Protein AF-A0A1V5V382-F1 (afdb_monomer)

Structure (mmCIF, N/CA/C/O backbone):
data_AF-A0A1V5V382-F1
#
_entry.id   AF-A0A1V5V382-F1
#
loop_
_atom_site.group_PDB
_atom_site.id
_atom_site.type_symbol
_atom_site.label_atom_id
_atom_site.label_alt_id
_atom_site.label_comp_id
_atom_site.label_asym_id
_atom_site.label_entity_id
_atom_site.label_seq_id
_atom_site.pdbx_PDB_ins_code
_atom_site.Cartn_x
_atom_site.Cartn_y
_atom_site.Cartn_z
_atom_site.occupancy
_atom_site.B_iso_or_equiv
_atom_site.auth_seq_id
_atom_site.auth_comp_id
_atom_site.auth_asym_id
_atom_site.auth_atom_id
_atom_site.pdbx_PDB_model_num
ATOM 1 N N . MET A 1 1 ? 41.528 13.774 -6.477 1.00 45.81 1 MET A N 1
ATOM 2 C CA . MET A 1 1 ? 40.305 13.661 -7.308 1.00 45.81 1 MET A CA 1
ATOM 3 C C . MET A 1 1 ? 39.577 12.359 -6.983 1.00 45.81 1 MET A C 1
ATO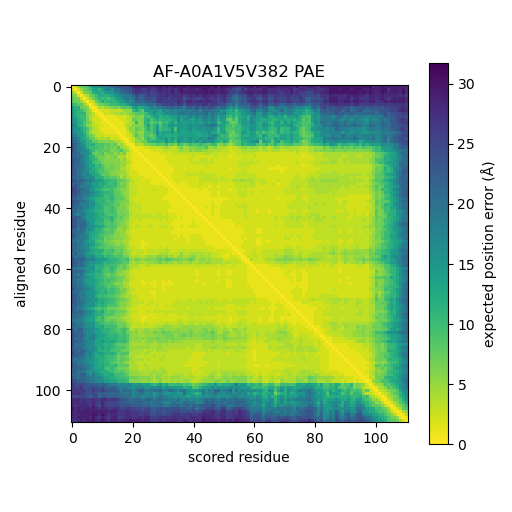M 5 O O . MET A 1 1 ? 39.881 11.331 -7.573 1.00 45.81 1 MET A O 1
ATOM 9 N N . LYS A 1 2 ? 38.675 12.353 -5.994 1.00 48.34 2 LYS A N 1
ATOM 10 C CA . LYS A 1 2 ? 37.999 11.123 -5.535 1.00 48.34 2 LYS A CA 1
ATOM 11 C C . LYS A 1 2 ? 36.555 11.397 -5.083 1.00 48.34 2 LYS A C 1
ATOM 13 O O . LYS A 1 2 ? 36.103 10.808 -4.122 1.00 48.34 2 LYS A O 1
ATOM 18 N N . GLU A 1 3 ? 35.841 12.296 -5.765 1.00 48.50 3 GLU A N 1
ATOM 19 C CA . GLU A 1 3 ? 34.476 12.702 -5.360 1.00 48.50 3 GLU A CA 1
ATOM 20 C C . GLU A 1 3 ? 33.394 12.507 -6.433 1.00 48.50 3 GLU A C 1
ATOM 22 O O . GLU A 1 3 ? 32.215 12.516 -6.106 1.00 48.50 3 GLU A O 1
ATOM 27 N N . ARG A 1 4 ? 33.735 12.248 -7.704 1.00 50.22 4 ARG A N 1
ATOM 28 C CA . ARG A 1 4 ? 32.707 12.200 -8.767 1.00 50.22 4 ARG A CA 1
ATOM 29 C C . ARG A 1 4 ? 31.877 10.911 -8.824 1.00 50.22 4 ARG A C 1
ATOM 31 O O . ARG A 1 4 ? 30.734 10.957 -9.246 1.00 50.22 4 ARG A O 1
ATOM 38 N N . ARG A 1 5 ? 32.403 9.768 -8.365 1.00 51.34 5 ARG A N 1
ATOM 39 C CA . ARG A 1 5 ? 31.704 8.468 -8.492 1.00 51.34 5 ARG A CA 1
ATOM 40 C C . ARG A 1 5 ? 30.535 8.275 -7.518 1.00 51.34 5 ARG A C 1
ATOM 42 O O . ARG A 1 5 ? 29.661 7.464 -7.795 1.00 51.34 5 ARG A O 1
ATOM 49 N N . ASN A 1 6 ? 30.509 9.003 -6.399 1.00 51.84 6 ASN A N 1
ATOM 50 C CA . ASN A 1 6 ? 29.441 8.865 -5.401 1.00 51.84 6 ASN A CA 1
ATOM 51 C C . ASN A 1 6 ? 28.155 9.594 -5.833 1.00 51.84 6 ASN A C 1
ATOM 53 O O . ASN A 1 6 ? 27.053 9.166 -5.499 1.00 51.84 6 ASN A O 1
ATOM 57 N N . SER A 1 7 ? 28.300 10.669 -6.613 1.00 60.41 7 SER A N 1
ATOM 58 C CA . SER A 1 7 ? 27.184 11.474 -7.109 1.00 60.41 7 SER A CA 1
ATOM 59 C C . SER A 1 7 ? 26.392 10.747 -8.194 1.00 60.41 7 SER A C 1
ATOM 61 O O . SER A 1 7 ? 25.172 10.719 -8.112 1.00 60.41 7 SER A O 1
ATOM 63 N N . ASP A 1 8 ? 27.058 10.086 -9.147 1.00 61.03 8 ASP A N 1
ATOM 64 C CA . ASP A 1 8 ? 26.385 9.327 -10.213 1.00 61.03 8 ASP A CA 1
ATOM 65 C C . ASP A 1 8 ? 25.566 8.148 -9.674 1.00 61.03 8 ASP A C 1
ATOM 67 O O . ASP A 1 8 ? 24.408 7.982 -10.044 1.00 61.03 8 ASP A O 1
ATOM 71 N N . ALA A 1 9 ? 26.112 7.362 -8.739 1.00 63.88 9 ALA A N 1
ATOM 72 C CA . ALA A 1 9 ? 25.377 6.253 -8.128 1.00 63.88 9 ALA A CA 1
ATOM 73 C C . ALA A 1 9 ? 24.162 6.737 -7.316 1.00 63.88 9 ALA A C 1
ATOM 75 O O . ALA A 1 9 ? 23.097 6.126 -7.374 1.00 63.88 9 ALA A O 1
ATOM 76 N N . SER A 1 10 ? 24.303 7.856 -6.595 1.00 63.75 10 SER A N 1
ATOM 77 C CA . SER A 1 10 ? 23.205 8.475 -5.842 1.00 63.75 10 SER A CA 1
ATOM 78 C C . SER A 1 10 ? 22.120 9.035 -6.768 1.00 63.75 10 SER A C 1
ATOM 80 O O . SER A 1 10 ? 20.931 8.832 -6.529 1.00 63.75 10 SER A O 1
ATOM 82 N N . VAL A 1 11 ? 22.515 9.672 -7.875 1.00 70.25 11 VAL A N 1
ATOM 83 C CA . VAL A 1 11 ? 21.597 10.195 -8.896 1.00 70.25 11 VAL A CA 1
ATOM 84 C C . VAL A 1 11 ? 20.867 9.058 -9.608 1.00 70.25 11 VAL A C 1
ATOM 86 O O . VAL A 1 11 ? 19.649 9.117 -9.739 1.00 70.25 11 VAL A O 1
ATOM 89 N N . ILE A 1 12 ? 21.565 7.989 -10.000 1.00 67.81 12 ILE A N 1
ATOM 90 C CA . ILE A 1 12 ? 20.949 6.799 -10.604 1.00 67.81 12 ILE A CA 1
ATOM 91 C C . ILE A 1 12 ? 19.985 6.134 -9.614 1.00 67.81 12 ILE A C 1
ATOM 93 O O . ILE A 1 12 ? 18.854 5.828 -9.983 1.00 67.81 12 ILE A O 1
ATOM 97 N N . ALA A 1 13 ? 20.376 5.969 -8.347 1.00 62.59 13 ALA A N 1
ATOM 98 C CA . ALA A 1 13 ? 19.501 5.423 -7.310 1.00 62.59 13 ALA A CA 1
ATOM 99 C C . ALA A 1 13 ? 18.264 6.303 -7.074 1.00 62.59 13 ALA A C 1
ATOM 101 O O . ALA A 1 13 ? 17.167 5.782 -6.875 1.00 62.59 13 ALA A O 1
ATOM 102 N N . GLU A 1 14 ? 18.406 7.627 -7.133 1.00 60.78 14 GLU A N 1
ATOM 103 C CA . GLU A 1 14 ? 17.285 8.551 -7.001 1.00 60.78 14 GLU A CA 1
ATOM 104 C C . GLU A 1 14 ? 16.366 8.531 -8.230 1.00 60.78 14 GLU A C 1
ATOM 106 O O . GLU A 1 14 ? 15.148 8.515 -8.067 1.00 60.78 14 GLU A O 1
ATOM 111 N N . ILE A 1 15 ? 16.913 8.466 -9.446 1.00 61.31 15 ILE A N 1
ATOM 112 C CA . ILE A 1 15 ? 16.141 8.323 -10.690 1.00 61.31 15 ILE A CA 1
ATOM 113 C C . ILE A 1 15 ? 15.366 7.002 -10.683 1.00 61.31 15 ILE A C 1
ATOM 115 O O . ILE A 1 15 ? 14.164 6.996 -10.943 1.00 61.31 15 ILE A O 1
ATOM 119 N N . LEU A 1 16 ? 16.016 5.893 -10.318 1.00 64.56 16 LEU A N 1
ATOM 120 C CA . LEU A 1 16 ? 15.366 4.589 -10.174 1.00 64.56 16 LEU A CA 1
ATOM 121 C C . LEU A 1 16 ? 14.297 4.618 -9.072 1.00 64.56 16 LEU A C 1
ATOM 123 O O . LEU A 1 16 ? 13.188 4.136 -9.280 1.00 64.56 16 LEU A O 1
ATOM 127 N N . ALA A 1 17 ? 14.571 5.250 -7.926 1.00 60.19 17 ALA A N 1
ATOM 128 C CA . ALA A 1 17 ? 13.591 5.395 -6.851 1.00 60.19 17 ALA A CA 1
ATOM 129 C C . ALA A 1 17 ? 12.376 6.244 -7.265 1.00 60.19 17 ALA A C 1
ATOM 131 O O . ALA A 1 17 ? 11.251 5.884 -6.906 1.00 60.19 17 ALA A O 1
ATOM 132 N N . ARG A 1 18 ? 12.588 7.327 -8.032 1.00 57.78 18 ARG A N 1
ATOM 133 C CA . ARG A 1 18 ? 11.533 8.189 -8.593 1.00 57.78 18 ARG A CA 1
ATOM 134 C C . ARG A 1 18 ? 10.694 7.450 -9.638 1.00 57.78 18 ARG A C 1
ATOM 136 O O . ARG A 1 18 ? 9.467 7.503 -9.570 1.00 57.78 18 ARG A O 1
ATOM 143 N N . ASN A 1 19 ? 11.331 6.710 -10.546 1.00 61.69 19 ASN A N 1
ATOM 144 C CA . ASN A 1 19 ? 10.634 5.871 -11.526 1.00 61.69 19 ASN A CA 1
ATOM 145 C C . ASN A 1 19 ? 9.781 4.808 -10.826 1.00 61.69 19 ASN A C 1
ATOM 147 O O . ASN A 1 19 ? 8.589 4.676 -11.109 1.00 61.69 19 ASN A O 1
ATOM 151 N N . ASN A 1 20 ? 10.341 4.158 -9.806 1.00 78.06 20 ASN A N 1
ATOM 152 C CA . ASN A 1 20 ? 9.614 3.168 -9.026 1.00 78.06 20 ASN A CA 1
ATOM 153 C C . ASN A 1 20 ? 8.479 3.805 -8.211 1.00 78.06 20 ASN A C 1
ATOM 155 O O . ASN A 1 20 ? 7.445 3.175 -8.013 1.00 78.06 20 ASN A O 1
ATOM 159 N N . SER A 1 21 ? 8.626 5.031 -7.683 1.00 83.38 21 SER A N 1
ATOM 160 C CA . SER A 1 21 ? 7.552 5.678 -6.904 1.00 83.38 21 SER A CA 1
ATOM 161 C C . SER A 1 21 ? 6.369 6.086 -7.771 1.00 83.38 21 SER A C 1
ATOM 163 O O . SER A 1 21 ? 5.229 5.901 -7.351 1.00 83.38 21 SER A O 1
ATOM 165 N N . SER A 1 22 ? 6.629 6.581 -8.984 1.00 86.44 22 SER A N 1
ATOM 166 C CA . SER A 1 22 ? 5.574 6.883 -9.952 1.00 86.44 22 SER A CA 1
ATOM 167 C C . SER A 1 22 ? 4.825 5.616 -10.355 1.00 86.44 22 SER A C 1
ATOM 169 O O . SER A 1 22 ? 3.601 5.599 -10.278 1.00 86.44 22 SER A O 1
ATOM 171 N N . GLN A 1 23 ? 5.543 4.529 -10.665 1.00 89.44 23 GLN A N 1
ATOM 172 C CA . GLN A 1 23 ? 4.936 3.229 -10.961 1.00 89.44 23 GLN A CA 1
ATOM 173 C C . GLN A 1 23 ? 4.039 2.732 -9.816 1.00 89.44 23 GLN A C 1
ATOM 175 O O . GLN A 1 23 ? 2.875 2.412 -10.048 1.00 89.44 23 GLN A O 1
ATOM 180 N N . ARG A 1 24 ? 4.539 2.724 -8.574 1.00 91.38 24 ARG A N 1
ATOM 181 C CA . ARG A 1 24 ? 3.771 2.297 -7.388 1.00 91.38 24 ARG A CA 1
ATOM 182 C C . ARG A 1 24 ? 2.523 3.148 -7.170 1.00 91.38 24 ARG A C 1
ATOM 184 O O . ARG A 1 24 ? 1.454 2.627 -6.860 1.00 91.38 24 ARG A O 1
ATOM 191 N N . ASN A 1 25 ? 2.643 4.463 -7.346 1.00 90.94 25 ASN A N 1
ATOM 192 C CA . ASN A 1 25 ? 1.510 5.374 -7.221 1.00 90.94 25 ASN A CA 1
ATOM 193 C C . ASN A 1 25 ? 0.472 5.136 -8.332 1.00 90.94 25 ASN A C 1
ATOM 195 O O . ASN A 1 25 ? -0.723 5.160 -8.051 1.00 90.94 25 ASN A O 1
ATOM 199 N N . SER A 1 26 ? 0.909 4.850 -9.562 1.00 90.25 26 SER A N 1
ATOM 200 C CA . SER A 1 26 ? 0.025 4.467 -10.669 1.00 90.25 26 SER A CA 1
ATOM 201 C C . SER A 1 26 ? -0.681 3.134 -10.415 1.00 90.25 26 SER A C 1
ATOM 203 O O . SER A 1 26 ? -1.885 3.058 -10.624 1.00 90.25 26 SER A O 1
ATOM 205 N N . GLN A 1 27 ? 0.017 2.112 -9.911 1.00 91.38 27 GLN A N 1
ATOM 206 C CA . GLN A 1 27 ? -0.589 0.821 -9.552 1.00 91.38 27 GLN A CA 1
ATOM 207 C C . GLN A 1 27 ? -1.683 0.986 -8.483 1.00 91.38 27 GLN A C 1
ATOM 209 O O . GLN A 1 27 ? -2.792 0.485 -8.649 1.00 91.38 27 GLN A O 1
ATOM 214 N N . LEU A 1 28 ? -1.416 1.764 -7.429 1.00 93.56 28 LEU A N 1
ATOM 215 C CA . LEU A 1 28 ? -2.414 2.082 -6.399 1.00 93.56 28 LEU A CA 1
ATOM 216 C C . LEU A 1 28 ? -3.601 2.869 -6.967 1.00 93.56 28 LEU A C 1
ATOM 218 O O . LEU A 1 28 ? -4.751 2.583 -6.637 1.00 93.56 28 LEU A O 1
ATOM 222 N N . TYR A 1 29 ? -3.336 3.841 -7.842 1.00 92.38 29 TYR A N 1
ATOM 223 C CA . TYR A 1 29 ? -4.385 4.627 -8.482 1.00 92.38 29 TYR A CA 1
ATOM 224 C C . TYR A 1 29 ? -5.291 3.763 -9.370 1.00 92.38 29 TYR A C 1
ATOM 226 O O . TYR A 1 29 ? -6.511 3.884 -9.281 1.00 92.38 29 TYR A O 1
ATOM 234 N N . LEU A 1 30 ? -4.714 2.852 -10.162 1.00 91.62 30 LEU A N 1
ATOM 235 C CA . LEU A 1 30 ? -5.454 1.890 -10.988 1.00 91.62 30 LEU A CA 1
ATOM 236 C C . LEU A 1 30 ? -6.286 0.918 -10.140 1.00 91.62 30 LEU A C 1
ATOM 238 O O . LEU A 1 30 ? -7.394 0.566 -10.531 1.00 91.62 30 LEU A O 1
ATOM 242 N N . ALA A 1 31 ? -5.807 0.562 -8.947 1.00 90.88 31 ALA A N 1
ATOM 243 C CA . ALA A 1 31 ? -6.570 -0.198 -7.957 1.00 90.88 31 ALA A CA 1
ATOM 244 C C . ALA A 1 31 ? -7.638 0.642 -7.213 1.00 90.88 31 ALA A C 1
ATOM 246 O O 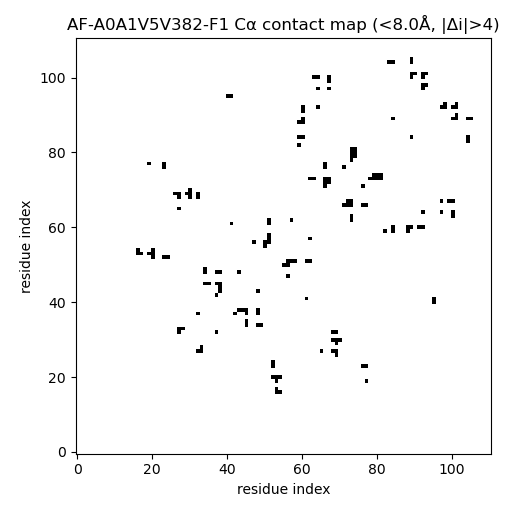. ALA A 1 31 ? -8.297 0.160 -6.293 1.00 90.88 31 ALA A O 1
ATOM 247 N N . GLY A 1 32 ? -7.830 1.914 -7.584 1.00 92.56 32 GLY A N 1
ATOM 248 C CA . GLY A 1 32 ? -8.845 2.792 -6.999 1.00 92.56 32 GLY A CA 1
ATOM 249 C C . GLY A 1 32 ? -8.460 3.382 -5.639 1.00 92.56 32 GLY A C 1
ATOM 250 O O . GLY A 1 32 ? -9.343 3.744 -4.845 1.00 92.56 32 GLY A O 1
ATOM 251 N N . PHE A 1 33 ? -7.160 3.485 -5.351 1.00 93.31 33 PHE A N 1
ATOM 252 C CA . PHE A 1 33 ? -6.617 4.057 -4.121 1.00 93.31 33 PHE A CA 1
ATOM 253 C C . PHE A 1 33 ? -5.867 5.367 -4.380 1.00 93.31 33 PHE A C 1
ATOM 255 O O . PHE A 1 33 ? -4.750 5.394 -4.892 1.00 93.31 33 PHE A O 1
ATOM 262 N N . SER A 1 34 ? -6.466 6.479 -3.949 1.00 94.25 34 SER A N 1
ATOM 263 C CA . SER A 1 34 ? -5.755 7.751 -3.789 1.00 94.25 34 SER A CA 1
ATOM 264 C C . SER A 1 34 ? -4.981 7.776 -2.468 1.00 94.25 34 SER A C 1
ATOM 266 O O . SER A 1 34 ? -5.315 7.050 -1.530 1.00 94.25 34 SER A O 1
ATOM 268 N N . GLN A 1 35 ? -3.993 8.665 -2.335 1.00 93.12 35 GLN A N 1
ATOM 269 C CA . GLN A 1 35 ? -3.246 8.803 -1.074 1.00 93.12 35 GLN A CA 1
ATOM 270 C C . GLN A 1 35 ? -4.140 9.208 0.112 1.00 93.12 35 GLN A C 1
ATOM 272 O O . GLN A 1 35 ? -3.907 8.742 1.222 1.00 93.12 35 GLN A O 1
ATOM 277 N N . ASN A 1 36 ? -5.205 9.985 -0.124 1.00 95.06 36 ASN A N 1
ATOM 278 C CA . ASN A 1 36 ? -6.213 10.309 0.897 1.00 95.06 36 ASN A CA 1
ATOM 279 C C . ASN A 1 36 ? -7.027 9.078 1.322 1.00 95.06 36 ASN A C 1
ATOM 281 O O . ASN A 1 36 ? -7.309 8.876 2.500 1.00 95.06 36 ASN A O 1
ATOM 285 N N . LYS A 1 37 ? -7.394 8.218 0.368 1.00 94.62 37 LYS A N 1
ATOM 286 C CA . LYS A 1 37 ? -8.108 6.977 0.684 1.00 94.62 37 LYS A CA 1
ATOM 287 C C . LYS A 1 37 ? -7.206 6.014 1.457 1.00 94.62 37 LYS A C 1
ATOM 289 O O . LYS A 1 37 ? -7.645 5.409 2.429 1.00 94.62 37 LYS A O 1
ATOM 294 N N . LEU A 1 38 ? -5.929 5.927 1.080 1.00 94.44 38 LEU A N 1
ATOM 295 C CA . LEU A 1 38 ? -4.920 5.147 1.800 1.00 94.44 38 LEU A CA 1
ATOM 296 C C . LEU A 1 38 ? -4.680 5.680 3.212 1.00 94.44 38 LEU A C 1
ATOM 298 O O . LEU A 1 38 ? -4.571 4.887 4.140 1.00 94.44 38 LEU A O 1
ATOM 302 N N . SER A 1 39 ? -4.626 7.000 3.397 1.00 95.00 39 SER A N 1
ATOM 303 C CA . SER A 1 39 ? -4.423 7.601 4.717 1.00 95.00 39 SER A CA 1
ATOM 304 C C . SER A 1 39 ? -5.565 7.239 5.670 1.00 95.00 39 SER A C 1
ATOM 306 O O . SER A 1 39 ? -5.315 6.844 6.806 1.00 95.00 39 SER A O 1
ATOM 308 N N . GLN A 1 40 ? -6.810 7.289 5.185 1.00 94.38 40 GLN A N 1
ATOM 309 C CA . GLN A 1 40 ? -7.995 6.877 5.944 1.00 94.38 40 GLN A CA 1
ATOM 310 C C . GLN A 1 40 ? -7.993 5.371 6.229 1.00 94.38 40 GLN A C 1
ATOM 312 O O . GLN A 1 40 ? -8.144 4.963 7.376 1.00 94.38 40 GLN A O 1
ATOM 317 N N . TYR A 1 41 ? -7.763 4.544 5.206 1.00 92.75 41 TYR A N 1
ATOM 318 C CA . TYR A 1 41 ? -7.808 3.085 5.330 1.00 92.75 41 TYR A CA 1
ATOM 319 C C . TYR A 1 41 ? -6.708 2.534 6.247 1.00 92.75 41 TYR A C 1
ATOM 321 O O . TYR A 1 41 ? -6.924 1.628 7.047 1.00 92.75 41 TYR A O 1
ATOM 329 N N . LEU A 1 42 ? -5.503 3.099 6.155 1.00 92.75 42 LEU A N 1
ATOM 330 C CA . LEU A 1 42 ? -4.362 2.680 6.961 1.00 92.75 42 LEU A CA 1
ATOM 331 C C . LEU A 1 42 ? -4.307 3.395 8.318 1.00 92.75 42 LEU A C 1
ATOM 333 O O . LEU A 1 42 ? -3.540 2.966 9.182 1.00 92.75 42 LEU A O 1
ATOM 337 N N . ASN A 1 43 ? -5.140 4.416 8.539 1.00 94.25 43 ASN A N 1
ATOM 338 C CA . ASN A 1 43 ? -5.115 5.295 9.708 1.00 94.25 43 ASN A CA 1
ATOM 339 C C . ASN A 1 43 ? -3.719 5.904 9.951 1.00 94.25 43 ASN A C 1
ATOM 341 O O . ASN A 1 43 ? -3.128 5.771 11.023 1.00 94.25 43 ASN A O 1
ATOM 345 N N . ILE A 1 44 ? -3.160 6.516 8.907 1.00 93.38 44 ILE A N 1
ATOM 346 C CA . ILE A 1 44 ? -1.871 7.224 8.923 1.00 93.38 44 ILE A CA 1
ATOM 347 C C . ILE A 1 44 ? -2.018 8.557 8.193 1.00 93.38 44 ILE A C 1
ATOM 349 O O . ILE A 1 44 ? -2.973 8.762 7.454 1.00 93.38 44 ILE A O 1
ATOM 353 N N . SER A 1 45 ? -1.067 9.473 8.356 1.00 96.06 45 SER A N 1
ATOM 354 C CA . SER A 1 45 ? -1.114 10.754 7.647 1.00 96.06 45 SER A CA 1
ATOM 355 C C . SER A 1 45 ? -0.801 10.598 6.150 1.00 96.06 45 SER A C 1
ATOM 357 O O . SER A 1 45 ? 0.002 9.749 5.758 1.00 96.06 45 SER A O 1
ATOM 359 N N . VAL A 1 46 ? -1.386 11.453 5.303 1.00 93.94 46 VAL A N 1
ATOM 360 C CA . VAL A 1 46 ? -1.081 11.500 3.857 1.00 93.94 46 VAL A CA 1
ATOM 361 C C . VAL A 1 46 ? 0.427 11.653 3.588 1.00 93.94 46 VAL A C 1
ATOM 363 O O . VAL A 1 46 ? 0.948 10.877 2.789 1.00 93.94 46 VAL A O 1
ATOM 366 N N . PRO A 1 47 ? 1.180 12.529 4.293 1.00 95.25 47 PRO A N 1
ATOM 367 C CA . PRO A 1 47 ? 2.633 12.599 4.132 1.00 95.25 47 PRO A CA 1
ATOM 368 C C . PRO A 1 47 ? 3.347 11.275 4.422 1.00 95.25 47 PRO A C 1
ATOM 370 O O . PRO A 1 47 ? 4.314 10.943 3.741 1.00 95.25 47 PRO A O 1
ATOM 373 N N . MET A 1 48 ? 2.876 10.490 5.399 1.00 94.44 48 MET A N 1
ATOM 374 C CA . MET A 1 48 ? 3.443 9.166 5.668 1.00 94.44 48 MET A CA 1
ATOM 375 C C . MET A 1 48 ? 3.203 8.215 4.490 1.00 94.44 48 MET A C 1
ATOM 377 O O . MET A 1 48 ? 4.126 7.505 4.095 1.00 94.44 48 MET A O 1
ATOM 381 N N . VAL A 1 49 ? 2.007 8.236 3.886 1.00 93.50 49 VAL A N 1
ATOM 382 C CA . VAL A 1 49 ? 1.714 7.470 2.661 1.00 93.50 49 VAL A CA 1
ATOM 383 C C . VAL A 1 49 ? 2.698 7.853 1.555 1.00 93.50 49 VAL A C 1
ATOM 385 O O . VAL A 1 49 ? 3.352 6.973 0.994 1.00 93.50 49 VAL A O 1
ATOM 388 N N . SER A 1 50 ? 2.869 9.153 1.285 1.00 93.19 50 SER A N 1
ATOM 389 C CA . SER A 1 50 ? 3.802 9.637 0.262 1.00 93.19 50 SER A CA 1
ATOM 390 C C . SER A 1 50 ? 5.238 9.187 0.542 1.00 93.19 50 SER A C 1
ATOM 392 O O . SER A 1 50 ? 5.920 8.698 -0.354 1.00 93.19 50 SER A O 1
ATOM 394 N N . LEU A 1 51 ? 5.704 9.297 1.791 1.00 92.88 51 LEU A N 1
ATOM 395 C CA . LEU A 1 51 ? 7.057 8.886 2.172 1.00 92.88 51 LEU A CA 1
ATOM 396 C C . LEU A 1 51 ? 7.286 7.384 1.977 1.00 92.88 51 LEU A C 1
ATOM 398 O O . LEU A 1 51 ? 8.368 6.989 1.536 1.00 92.88 51 LEU A O 1
ATOM 402 N N . VAL A 1 52 ? 6.294 6.547 2.283 1.00 92.38 52 VAL A N 1
ATOM 403 C CA . VAL A 1 52 ? 6.401 5.096 2.085 1.00 92.38 52 VAL A CA 1
ATOM 404 C C . VAL A 1 52 ? 6.364 4.746 0.593 1.00 92.38 52 VAL A C 1
ATOM 406 O O . VAL A 1 52 ? 7.234 4.005 0.134 1.00 92.38 52 VAL A O 1
ATOM 409 N N . ILE A 1 53 ? 5.453 5.335 -0.195 1.00 91.62 53 ILE A N 1
ATOM 410 C CA . ILE A 1 53 ? 5.416 5.166 -1.663 1.00 91.62 53 ILE A CA 1
ATOM 411 C C . ILE A 1 53 ? 6.740 5.611 -2.292 1.00 91.62 53 ILE A C 1
ATOM 413 O O . ILE A 1 53 ? 7.261 4.933 -3.168 1.00 91.62 53 ILE A O 1
ATOM 417 N N . CYS A 1 54 ? 7.356 6.687 -1.807 1.00 89.25 54 CYS A N 1
ATOM 418 C CA . CYS A 1 54 ? 8.661 7.149 -2.283 1.00 89.25 54 CYS A CA 1
ATOM 419 C C . CYS A 1 54 ? 9.851 6.325 -1.756 1.00 89.25 54 CYS A C 1
ATOM 421 O O . CYS A 1 54 ? 10.997 6.653 -2.055 1.00 89.25 54 CYS A O 1
ATOM 423 N N . ASN A 1 55 ? 9.612 5.264 -0.974 1.00 86.75 55 ASN A N 1
ATOM 424 C CA . ASN A 1 55 ? 10.643 4.480 -0.278 1.00 86.75 55 ASN A CA 1
ATOM 425 C C . ASN A 1 55 ? 11.569 5.325 0.627 1.00 86.75 55 ASN A C 1
ATOM 427 O O . ASN A 1 55 ? 12.710 4.951 0.886 1.00 86.75 55 ASN A O 1
ATOM 431 N N . LYS A 1 56 ? 11.099 6.484 1.104 1.00 87.12 56 LYS A N 1
ATOM 432 C CA . LYS A 1 56 ? 11.830 7.369 2.029 1.00 87.12 56 LYS A CA 1
ATOM 433 C C . LYS A 1 56 ? 11.567 7.016 3.496 1.00 87.12 56 LYS A C 1
ATOM 435 O O . LYS A 1 56 ? 12.316 7.433 4.374 1.00 87.12 56 LYS A O 1
ATOM 440 N N . ARG A 1 57 ? 10.522 6.230 3.770 1.00 86.44 57 ARG A N 1
ATOM 441 C CA . ARG A 1 57 ? 10.235 5.643 5.084 1.00 86.44 57 ARG A CA 1
ATOM 442 C C . ARG A 1 57 ? 10.008 4.146 4.925 1.00 86.44 57 ARG A C 1
ATOM 444 O O . ARG A 1 57 ? 9.182 3.729 4.117 1.00 86.44 57 ARG A O 1
ATOM 451 N N . ASN A 1 58 ? 10.716 3.345 5.717 1.00 81.94 58 ASN A N 1
ATOM 452 C CA . ASN A 1 58 ? 10.555 1.897 5.703 1.00 81.94 58 ASN A CA 1
ATOM 453 C C . ASN A 1 58 ? 9.651 1.457 6.859 1.00 81.94 58 ASN A C 1
ATOM 455 O O . ASN A 1 58 ? 10.084 1.371 8.005 1.00 81.94 58 ASN A O 1
ATOM 459 N N . THR A 1 59 ? 8.379 1.207 6.564 1.00 87.81 59 THR A N 1
ATOM 460 C CA . THR A 1 59 ? 7.429 0.650 7.532 1.00 87.81 59 THR A CA 1
ATOM 461 C C . THR A 1 59 ? 6.846 -0.627 6.950 1.00 87.81 59 THR A C 1
ATOM 463 O O . THR A 1 59 ? 6.014 -0.565 6.048 1.00 87.81 59 THR A O 1
ATOM 466 N N . ARG A 1 60 ? 7.316 -1.778 7.446 1.00 88.81 60 ARG A N 1
ATOM 467 C CA . ARG A 1 60 ? 7.085 -3.102 6.841 1.00 88.81 60 ARG A CA 1
ATOM 468 C C . ARG A 1 60 ? 5.601 -3.388 6.610 1.00 88.81 60 ARG A C 1
ATOM 470 O O . ARG A 1 60 ? 5.211 -3.589 5.464 1.00 88.81 60 ARG A O 1
ATOM 477 N N . TRP A 1 61 ? 4.759 -3.275 7.640 1.00 90.56 61 TRP A N 1
ATOM 478 C CA . TRP A 1 61 ? 3.318 -3.520 7.488 1.00 90.56 61 TRP A CA 1
ATOM 479 C C . TRP A 1 61 ? 2.646 -2.592 6.461 1.00 90.56 61 TRP A C 1
ATOM 481 O O . TRP A 1 61 ? 1.802 -3.048 5.698 1.00 90.56 61 TRP A O 1
ATOM 491 N N . ILE A 1 62 ? 3.042 -1.313 6.375 1.00 93.19 62 ILE A N 1
ATOM 492 C CA . ILE A 1 62 ? 2.487 -0.373 5.381 1.00 93.19 62 ILE A CA 1
ATOM 493 C C . ILE A 1 62 ? 2.897 -0.809 3.977 1.00 93.19 62 ILE A C 1
ATOM 495 O O . ILE A 1 62 ? 2.081 -0.794 3.063 1.00 93.19 62 ILE A O 1
ATOM 499 N N . ARG A 1 63 ? 4.153 -1.225 3.790 1.00 92.38 63 ARG A N 1
ATOM 500 C CA . ARG A 1 63 ? 4.646 -1.662 2.479 1.00 92.38 63 ARG A CA 1
ATOM 501 C C . ARG A 1 63 ? 3.902 -2.895 1.973 1.00 92.38 63 ARG A C 1
ATOM 503 O O . ARG A 1 63 ? 3.529 -2.932 0.803 1.00 92.38 63 ARG A O 1
ATOM 510 N N . HIS A 1 64 ? 3.628 -3.849 2.860 1.00 91.12 64 HIS A N 1
ATOM 511 C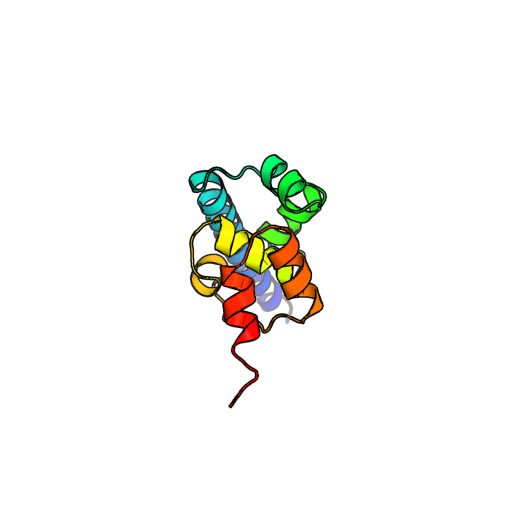 CA . HIS A 1 64 ? 2.778 -4.997 2.546 1.00 91.12 64 HIS A CA 1
ATOM 512 C C . HIS A 1 64 ? 1.342 -4.585 2.238 1.00 91.12 64 HIS A C 1
ATOM 514 O O . HIS A 1 64 ? 0.784 -5.028 1.239 1.00 91.12 64 HIS A O 1
ATOM 520 N N . ALA A 1 65 ? 0.770 -3.691 3.048 1.00 93.38 65 ALA A N 1
ATOM 521 C CA . ALA A 1 65 ? -0.574 -3.187 2.816 1.00 93.38 65 ALA A CA 1
ATOM 522 C C . ALA A 1 65 ? -0.711 -2.549 1.427 1.00 93.38 65 ALA A C 1
ATOM 524 O O . ALA A 1 65 ? -1.668 -2.835 0.721 1.00 93.38 65 ALA A O 1
ATOM 525 N N . LEU A 1 66 ? 0.258 -1.731 1.003 1.00 93.81 66 LEU A N 1
ATOM 526 C CA . LEU A 1 66 ? 0.227 -1.088 -0.313 1.00 93.81 66 LEU A CA 1
ATOM 527 C C . LEU A 1 66 ? 0.306 -2.094 -1.468 1.00 93.81 66 LEU A C 1
ATOM 529 O O . LEU A 1 66 ? -0.462 -1.960 -2.413 1.00 93.81 66 LEU A O 1
ATOM 533 N N . ALA A 1 67 ? 1.176 -3.105 -1.383 1.00 92.00 67 ALA A N 1
ATOM 534 C CA . ALA A 1 67 ? 1.267 -4.140 -2.416 1.00 92.00 67 ALA A CA 1
ATOM 535 C C . ALA A 1 67 ? -0.047 -4.933 -2.537 1.00 92.00 67 ALA A C 1
ATOM 537 O O . ALA A 1 67 ? -0.580 -5.095 -3.633 1.00 92.00 67 ALA A O 1
ATOM 538 N N . GLN A 1 68 ? -0.632 -5.327 -1.399 1.00 91.25 68 GLN A N 1
ATOM 539 C CA . GLN A 1 68 ? -1.901 -6.054 -1.378 1.00 91.25 68 GLN A CA 1
ATOM 540 C C . GLN A 1 68 ? -3.070 -5.201 -1.893 1.00 91.25 68 GLN A C 1
ATOM 542 O O . GLN A 1 68 ? -3.895 -5.694 -2.656 1.00 91.25 68 GLN A O 1
ATOM 547 N N . LEU A 1 69 ? -3.138 -3.922 -1.512 1.00 92.56 69 LEU A N 1
ATOM 548 C CA . LEU A 1 69 ? -4.165 -2.995 -2.001 1.00 92.56 69 LEU A CA 1
ATOM 549 C C . LEU A 1 69 ? -4.024 -2.712 -3.501 1.00 92.56 69 LEU A C 1
ATOM 551 O O . LEU A 1 69 ? -5.027 -2.491 -4.169 1.00 92.56 69 LEU A O 1
ATOM 555 N N . ALA A 1 70 ? -2.800 -2.741 -4.029 1.00 91.38 70 ALA A N 1
ATOM 556 C CA . ALA A 1 70 ? -2.538 -2.662 -5.461 1.00 91.38 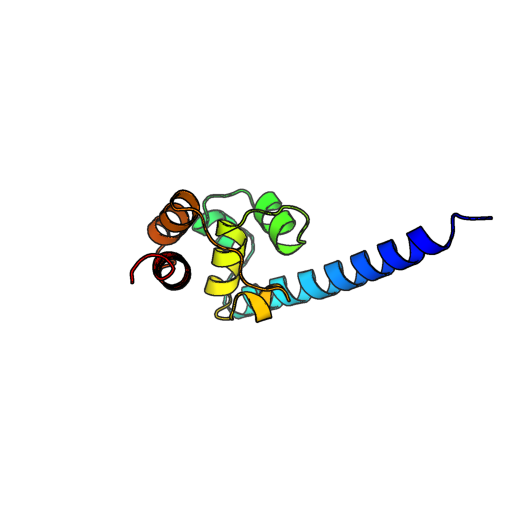70 ALA A CA 1
ATOM 557 C C . ALA A 1 70 ? -2.844 -3.975 -6.211 1.00 91.38 70 ALA A C 1
ATOM 559 O O . ALA A 1 70 ? -2.826 -3.978 -7.438 1.00 91.38 70 ALA A O 1
ATOM 560 N N . GLY A 1 71 ? -3.133 -5.072 -5.500 1.00 89.75 71 GLY A N 1
ATOM 561 C CA . GLY A 1 71 ? -3.468 -6.368 -6.095 1.00 89.75 71 GLY A CA 1
ATOM 562 C C . GLY A 1 71 ? -2.283 -7.089 -6.742 1.00 89.75 71 GLY A C 1
ATOM 563 O O . GLY A 1 71 ? -2.495 -7.941 -7.599 1.00 89.75 71 GLY A O 1
ATOM 564 N N . VAL A 1 72 ? -1.051 -6.752 -6.354 1.00 88.31 72 VAL A N 1
ATOM 565 C CA . VAL A 1 72 ? 0.181 -7.319 -6.923 1.00 88.31 72 VAL A CA 1
ATOM 566 C C . VAL A 1 72 ? 1.057 -7.940 -5.834 1.00 88.31 72 VAL A C 1
ATOM 568 O O . VAL A 1 72 ? 0.904 -7.648 -4.645 1.00 88.31 72 VAL A O 1
ATOM 571 N N . SER A 1 73 ? 1.999 -8.800 -6.229 1.00 87.50 73 SER A N 1
ATOM 572 C CA . SER A 1 73 ? 2.944 -9.396 -5.277 1.00 87.50 73 SER A CA 1
ATOM 573 C C . SER A 1 73 ? 3.859 -8.333 -4.653 1.00 87.50 73 SER A C 1
ATOM 575 O O . SER A 1 73 ? 4.150 -7.298 -5.262 1.00 87.50 73 SER A O 1
ATOM 577 N N . TYR A 1 74 ? 4.358 -8.585 -3.437 1.00 87.56 74 TYR A N 1
ATOM 578 C CA . TYR A 1 74 ? 5.273 -7.655 -2.766 1.00 87.56 74 TYR A CA 1
ATOM 579 C C . TYR A 1 74 ? 6.523 -7.382 -3.614 1.00 87.56 74 TYR A C 1
ATOM 581 O O . TYR A 1 74 ? 6.946 -6.231 -3.747 1.00 87.56 74 TYR A O 1
ATOM 589 N N . SER A 1 75 ? 7.087 -8.428 -4.218 1.00 86.50 75 SER A N 1
ATOM 590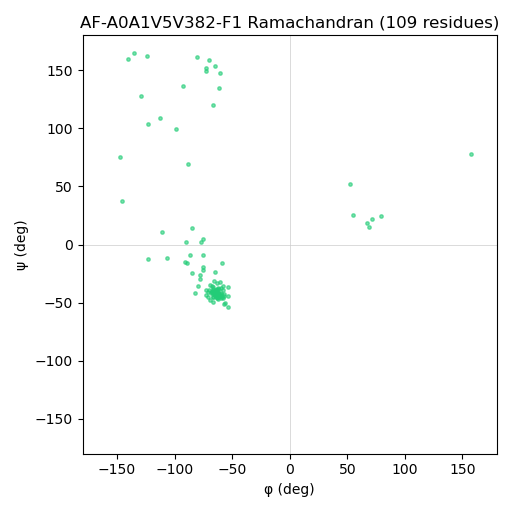 C CA . SER A 1 75 ? 8.286 -8.315 -5.044 1.00 86.50 75 SER A CA 1
ATOM 591 C C . SER A 1 75 ? 8.049 -7.581 -6.351 1.00 86.50 75 SER A C 1
ATOM 593 O O . SER A 1 75 ? 8.910 -6.807 -6.754 1.00 86.50 75 SER A O 1
ATOM 595 N N 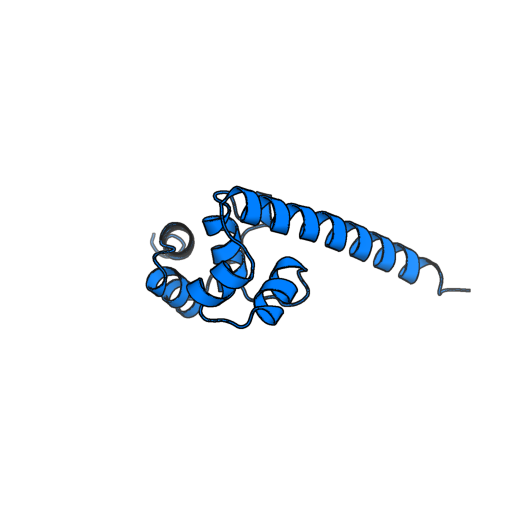. GLU A 1 76 ? 6.876 -7.722 -6.965 1.00 86.25 76 GLU A N 1
ATOM 596 C CA . GLU A 1 76 ? 6.514 -6.915 -8.132 1.00 86.25 76 GLU A CA 1
ATOM 597 C C . GLU A 1 76 ? 6.322 -5.437 -7.763 1.00 86.25 76 GLU A C 1
ATOM 599 O O . GLU A 1 76 ? 6.785 -4.548 -8.477 1.00 86.25 76 GLU A O 1
ATOM 604 N N . PHE A 1 77 ? 5.693 -5.156 -6.618 1.00 88.44 77 PHE A N 1
ATOM 605 C CA . PHE A 1 77 ? 5.424 -3.782 -6.190 1.00 88.44 77 PHE A CA 1
ATOM 606 C C . PHE A 1 77 ? 6.685 -3.037 -5.727 1.00 88.44 77 PHE A C 1
ATOM 608 O O . PHE A 1 77 ? 6.835 -1.838 -5.971 1.00 88.44 77 PHE A O 1
ATOM 615 N N . TRP A 1 78 ? 7.593 -3.717 -5.018 1.00 87.19 78 TRP A N 1
ATOM 616 C CA . TRP A 1 78 ? 8.773 -3.092 -4.407 1.00 87.19 78 TRP A CA 1
ATOM 617 C C . TRP A 1 78 ? 10.096 -3.403 -5.109 1.00 87.19 78 TRP A C 1
ATOM 619 O O . TRP A 1 78 ? 11.091 -2.749 -4.791 1.00 87.19 78 TRP A O 1
ATOM 629 N N . GLY A 1 79 ? 10.124 -4.368 -6.031 1.00 84.62 79 GLY A N 1
ATOM 630 C CA . GLY A 1 79 ? 11.339 -4.818 -6.717 1.00 84.62 79 GLY A CA 1
ATOM 631 C C . GLY A 1 79 ? 12.340 -5.532 -5.804 1.00 84.62 79 GLY A C 1
ATOM 632 O O . GLY A 1 79 ? 13.523 -5.587 -6.124 1.00 84.62 79 GLY A O 1
ATOM 633 N N . VAL A 1 80 ? 11.897 -6.012 -4.638 1.00 84.00 80 VAL A N 1
ATOM 634 C CA . VAL A 1 80 ? 12.735 -6.686 -3.635 1.00 84.00 80 VAL A CA 1
ATOM 635 C C . VAL A 1 80 ? 11.988 -7.860 -3.013 1.00 84.00 80 VAL A C 1
ATOM 637 O O . VAL A 1 80 ? 10.758 -7.913 -3.042 1.00 84.00 80 VAL A O 1
ATOM 640 N N . GLU A 1 81 ? 12.723 -8.798 -2.426 1.00 81.81 81 GLU A N 1
ATOM 641 C CA . GLU A 1 81 ? 12.120 -9.920 -1.711 1.00 81.81 81 GLU A CA 1
ATOM 642 C C . GLU A 1 81 ? 11.254 -9.441 -0.536 1.00 81.81 81 GLU A C 1
ATOM 644 O O . GLU A 1 81 ? 11.503 -8.394 0.078 1.00 81.81 81 GLU A O 1
ATOM 649 N N . GLN A 1 82 ? 10.193 -10.198 -0.268 1.00 82.50 82 GLN A N 1
ATOM 650 C CA . GLN A 1 82 ? 9.275 -9.930 0.823 1.00 82.50 82 GLN A CA 1
ATOM 651 C C . GLN A 1 82 ? 9.976 -10.120 2.175 1.00 82.50 82 GLN A C 1
ATOM 653 O O . 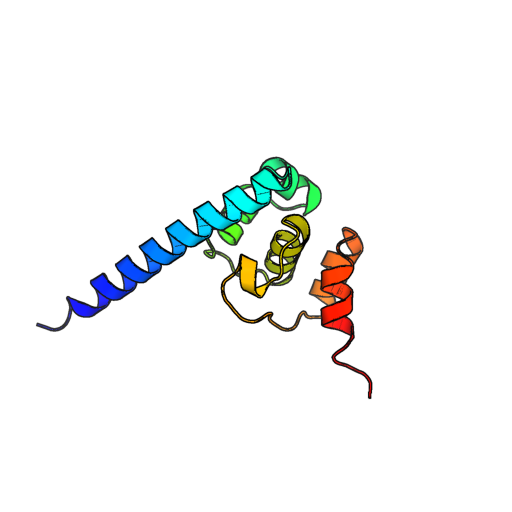GLN A 1 82 ? 10.431 -11.222 2.467 1.00 82.50 82 GLN A O 1
ATOM 658 N N . PRO A 1 83 ? 10.056 -9.083 3.027 1.00 83.56 83 PRO A N 1
ATOM 659 C CA . PRO A 1 83 ? 10.620 -9.242 4.356 1.00 83.56 83 PRO A CA 1
ATOM 660 C C . PRO A 1 83 ? 9.657 -10.010 5.266 1.00 83.56 83 PRO A C 1
ATOM 662 O O . PRO A 1 83 ? 8.436 -9.884 5.147 1.00 83.56 83 PRO A O 1
ATOM 665 N N . GLU A 1 84 ? 10.204 -10.718 6.252 1.00 84.00 84 GLU A N 1
ATOM 666 C CA . GLU A 1 84 ? 9.395 -11.293 7.326 1.00 84.00 84 GLU A CA 1
ATOM 667 C C . GLU A 1 84 ? 8.674 -10.195 8.127 1.00 84.00 84 GLU A C 1
ATOM 669 O O . GLU A 1 84 ? 9.252 -9.159 8.505 1.00 84.00 84 GLU A O 1
ATOM 674 N N . LEU A 1 85 ? 7.387 -10.427 8.393 1.00 85.62 85 LEU A N 1
ATOM 675 C CA . LEU A 1 85 ? 6.557 -9.544 9.205 1.00 85.62 85 LEU A CA 1
ATOM 676 C C . LEU A 1 85 ? 6.582 -10.001 10.661 1.00 85.62 85 LEU A C 1
ATOM 678 O O . LEU A 1 85 ? 6.427 -11.178 10.968 1.00 85.62 85 LEU A O 1
ATOM 682 N N . SER A 1 86 ? 6.721 -9.042 11.576 1.00 88.56 86 SER A N 1
ATOM 683 C CA . SER A 1 86 ? 6.556 -9.322 13.003 1.00 88.56 86 SER A CA 1
ATOM 684 C C . SER A 1 86 ? 5.088 -9.618 13.336 1.00 88.56 86 SER A C 1
ATOM 686 O O . SER A 1 86 ? 4.184 -9.151 12.641 1.00 88.56 86 SER A O 1
ATOM 688 N N . ALA A 1 87 ? 4.821 -10.293 14.458 1.00 87.69 87 ALA A N 1
ATOM 689 C CA . ALA A 1 87 ? 3.449 -10.523 14.930 1.00 87.69 87 ALA A CA 1
ATOM 690 C C . ALA A 1 87 ? 2.630 -9.217 15.051 1.00 87.69 87 ALA A C 1
ATOM 692 O O . ALA A 1 87 ? 1.454 -9.183 14.694 1.00 87.69 87 ALA A O 1
ATOM 693 N N . SER A 1 88 ? 3.267 -8.112 15.466 1.00 88.94 88 SER A N 1
ATOM 694 C CA . SER A 1 88 ? 2.628 -6.787 15.531 1.00 88.94 88 SER A CA 1
ATOM 695 C C . SER A 1 88 ? 2.267 -6.231 14.149 1.00 88.94 88 SER A C 1
ATOM 697 O O . SER A 1 88 ? 1.241 -5.571 13.987 1.00 88.94 88 SER A O 1
ATOM 699 N N . ASP A 1 89 ? 3.101 -6.469 13.136 1.00 89.62 89 ASP A N 1
ATOM 700 C CA . ASP A 1 89 ? 2.807 -6.050 11.765 1.00 89.62 89 ASP A CA 1
ATOM 701 C C . ASP A 1 89 ? 1.635 -6.850 11.182 1.00 89.62 89 ASP A C 1
ATOM 703 O O . ASP A 1 89 ? 0.737 -6.277 10.562 1.00 89.62 89 ASP A O 1
ATOM 707 N N . VAL A 1 90 ? 1.612 -8.158 11.447 1.00 88.25 90 VAL A N 1
ATOM 708 C CA . VAL A 1 90 ? 0.519 -9.059 11.067 1.00 88.25 90 VAL A CA 1
ATOM 709 C C . VAL A 1 90 ? -0.797 -8.631 11.722 1.00 88.25 90 VAL A C 1
ATOM 711 O O . VAL A 1 90 ? -1.824 -8.561 11.049 1.00 88.25 90 VAL A O 1
ATOM 714 N N . GLU A 1 91 ? -0.782 -8.280 13.010 1.00 88.88 91 GLU A N 1
ATOM 715 C CA . GLU A 1 91 ? -1.966 -7.775 13.715 1.00 88.88 91 GLU A CA 1
ATOM 716 C C . GLU A 1 91 ? -2.505 -6.484 13.078 1.00 88.88 91 GLU A C 1
ATOM 718 O O . GLU A 1 91 ? -3.706 -6.369 12.823 1.00 88.88 91 GLU A O 1
ATOM 723 N N . LYS A 1 92 ? -1.624 -5.540 12.717 1.00 90.38 92 LYS A N 1
ATOM 724 C CA . LYS A 1 92 ? -2.020 -4.297 12.029 1.00 90.38 92 LYS A CA 1
ATOM 725 C C . LYS A 1 92 ? -2.673 -4.559 10.674 1.00 90.38 92 LYS A C 1
ATOM 727 O O . LYS A 1 92 ? -3.613 -3.843 10.318 1.00 90.38 92 LYS A O 1
ATOM 732 N N . LEU A 1 93 ? -2.181 -5.547 9.927 1.00 89.75 93 LEU A N 1
ATOM 733 C CA . LEU A 1 93 ? -2.747 -5.957 8.641 1.00 89.75 93 LEU A CA 1
ATOM 734 C C . LEU A 1 93 ? -4.117 -6.623 8.824 1.00 89.75 93 L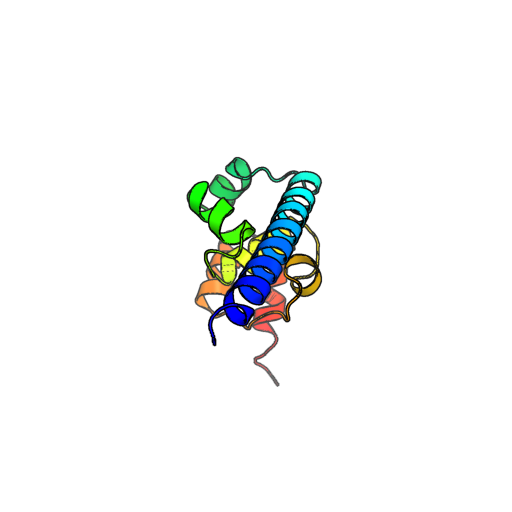EU A C 1
ATOM 736 O O . LEU A 1 93 ? -5.086 -6.215 8.181 1.00 89.75 93 LEU A O 1
ATOM 740 N N . ARG A 1 94 ? -4.240 -7.567 9.767 1.00 88.50 94 ARG A N 1
ATOM 741 C CA . ARG A 1 94 ? -5.517 -8.230 10.087 1.00 88.50 94 ARG A CA 1
ATOM 742 C C . ARG A 1 94 ? -6.590 -7.248 10.539 1.00 88.50 94 ARG A C 1
ATOM 744 O O . ARG A 1 94 ? -7.713 -7.327 10.052 1.00 88.50 94 ARG A O 1
ATOM 751 N N . ALA A 1 95 ? -6.236 -6.277 11.382 1.00 89.12 95 ALA A N 1
ATOM 752 C CA . ALA A 1 95 ? -7.151 -5.230 11.842 1.00 89.12 95 ALA A CA 1
ATOM 753 C C . ALA A 1 95 ? -7.742 -4.380 10.698 1.00 89.12 95 ALA A C 1
ATOM 755 O O . ALA A 1 95 ? -8.722 -3.669 10.899 1.00 89.12 95 ALA A O 1
ATOM 756 N N . ARG A 1 96 ? -7.150 -4.444 9.499 1.00 87.62 96 ARG A N 1
ATOM 757 C CA . ARG A 1 96 ? -7.585 -3.730 8.290 1.00 87.62 96 ARG A CA 1
ATOM 758 C C . ARG A 1 96 ? -8.150 -4.668 7.222 1.00 87.62 96 ARG A C 1
ATOM 760 O O . ARG A 1 96 ? -8.329 -4.244 6.091 1.00 87.62 96 ARG A O 1
ATOM 767 N N . GLY A 1 97 ? -8.391 -5.942 7.539 1.00 86.56 97 GLY A N 1
ATOM 768 C CA . GLY A 1 97 ? -8.866 -6.931 6.565 1.00 86.56 97 GLY A CA 1
ATOM 769 C C . GLY A 1 97 ? -7.831 -7.310 5.497 1.00 86.56 97 GLY A C 1
ATOM 770 O O . GLY A 1 97 ? -8.176 -7.928 4.493 1.00 86.56 97 GLY A O 1
ATOM 771 N N . LEU A 1 98 ? -6.551 -6.984 5.705 1.00 84.62 98 LEU A N 1
ATOM 772 C CA . LEU A 1 98 ? -5.454 -7.299 4.786 1.00 84.62 98 LEU A CA 1
ATOM 773 C C . LEU A 1 98 ? -4.890 -8.688 5.113 1.00 84.62 98 LEU A C 1
ATOM 775 O O . LEU A 1 98 ? -3.803 -8.842 5.663 1.00 84.62 98 LEU A O 1
ATOM 779 N N . ILE A 1 99 ? -5.704 -9.711 4.827 1.00 68.38 99 ILE A N 1
ATOM 780 C CA . ILE A 1 99 ? -5.504 -11.082 5.327 1.00 68.38 99 ILE A CA 1
ATOM 781 C C . ILE A 1 99 ? -4.441 -11.853 4.530 1.00 68.38 99 ILE A C 1
ATOM 783 O O . ILE A 1 99 ? -3.675 -12.591 5.141 1.00 68.38 99 ILE A O 1
ATOM 787 N N . ALA A 1 100 ? -4.326 -11.653 3.210 1.00 60.91 100 ALA A N 1
ATOM 788 C CA . ALA A 1 100 ? -3.310 -12.334 2.396 1.00 60.91 100 ALA A CA 1
ATOM 789 C C . ALA A 1 100 ? -1.881 -12.048 2.897 1.00 60.91 100 ALA A C 1
ATOM 791 O O . ALA A 1 100 ? -1.127 -12.976 3.166 1.00 60.91 100 ALA A O 1
ATOM 792 N N . ALA A 1 101 ? -1.550 -10.782 3.183 1.00 53.88 101 ALA A N 1
ATOM 793 C CA . ALA A 1 101 ? -0.250 -10.427 3.756 1.00 53.88 101 ALA A CA 1
ATOM 794 C C . ALA A 1 101 ? -0.020 -10.989 5.177 1.00 53.88 101 ALA A C 1
ATOM 796 O O . ALA A 1 101 ? 1.124 -11.151 5.597 1.00 53.88 101 ALA A O 1
ATOM 797 N N . ALA A 1 102 ? -1.089 -11.282 5.923 1.00 51.94 102 ALA A N 1
ATOM 798 C CA . ALA A 1 102 ? -1.027 -11.869 7.260 1.00 51.94 102 ALA A CA 1
ATOM 799 C C . ALA A 1 102 ? -0.916 -13.407 7.256 1.00 51.94 102 ALA A C 1
ATOM 801 O O . ALA A 1 102 ? -0.455 -13.975 8.246 1.00 51.94 102 ALA A O 1
ATOM 802 N N . ALA A 1 103 ? -1.367 -14.072 6.188 1.00 53.56 103 ALA A N 1
ATOM 803 C CA . ALA A 1 103 ? -1.317 -15.526 6.026 1.00 53.56 103 ALA A CA 1
ATOM 804 C C . ALA A 1 103 ? 0.061 -16.001 5.533 1.00 53.56 103 ALA A C 1
ATOM 806 O O . ALA A 1 103 ? 0.609 -16.946 6.099 1.00 53.56 103 ALA A O 1
ATOM 807 N N . ASP A 1 104 ? 0.665 -15.286 4.574 1.00 52.91 104 ASP A N 1
ATOM 808 C CA . ASP A 1 104 ? 2.038 -15.550 4.109 1.00 52.91 104 ASP A CA 1
ATOM 809 C C . ASP A 1 104 ? 3.078 -15.345 5.219 1.00 52.91 104 ASP A C 1
ATOM 811 O O . ASP A 1 104 ? 4.006 -16.130 5.371 1.00 52.91 104 ASP A O 1
ATOM 815 N N . ALA A 1 105 ? 2.895 -14.330 6.066 1.00 48.38 105 ALA A N 1
ATOM 816 C CA . ALA A 1 105 ? 3.768 -14.105 7.218 1.00 48.38 105 ALA A CA 1
ATOM 817 C C . ALA A 1 105 ? 3.539 -15.075 8.388 1.00 48.38 105 ALA A C 1
ATOM 819 O O . ALA A 1 105 ? 4.385 -15.180 9.271 1.00 48.38 105 ALA A O 1
ATOM 820 N N . GLY A 1 106 ? 2.379 -15.736 8.438 1.00 43.47 106 GLY A N 1
ATOM 821 C CA . GLY A 1 106 ? 2.015 -16.666 9.509 1.00 43.47 106 GLY A CA 1
ATOM 822 C C . GLY A 1 106 ? 2.410 -18.117 9.239 1.00 43.47 106 GLY A C 1
ATOM 823 O O . GLY A 1 106 ? 2.423 -18.906 10.176 1.00 43.47 106 GLY A O 1
ATOM 824 N N . SER A 1 107 ? 2.738 -18.467 7.992 1.00 45.19 107 SER A N 1
ATOM 825 C CA . SER A 1 107 ? 3.043 -19.853 7.596 1.00 45.19 107 SER A CA 1
ATOM 826 C C . SER A 1 107 ? 4.526 -20.228 7.727 1.00 45.19 107 SER A C 1
ATOM 828 O O . SER A 1 107 ? 4.896 -21.355 7.428 1.00 45.19 107 SER A O 1
ATOM 830 N N . GLY A 1 108 ? 5.383 -19.322 8.211 1.00 45.34 108 GLY A N 1
ATOM 831 C CA . GLY A 1 108 ? 6.808 -19.585 8.472 1.00 45.34 108 GLY A CA 1
ATOM 832 C C . GLY A 1 108 ? 7.114 -20.223 9.835 1.00 45.34 108 GLY A C 1
ATOM 833 O O . GLY A 1 108 ? 8.257 -20.190 10.278 1.00 45.34 108 GLY A O 1
ATOM 834 N N . GLY A 1 109 ? 6.112 -20.754 10.540 1.00 43.00 109 GLY A N 1
ATOM 835 C CA . GLY A 1 109 ? 6.275 -21.279 11.896 1.00 43.00 109 GLY A CA 1
ATOM 836 C C . GLY A 1 109 ? 5.349 -22.450 12.178 1.00 43.00 109 GLY A C 1
ATOM 837 O O . GLY A 1 109 ? 4.360 -22.294 12.890 1.00 43.00 109 GLY A O 1
ATOM 838 N N . GLY A 1 110 ? 5.679 -23.613 11.626 1.00 41.66 110 GLY A N 1
ATOM 839 C CA . GLY A 1 110 ? 5.020 -24.868 11.965 1.00 41.66 110 GLY A CA 1
ATOM 840 C C . GLY A 1 110 ? 5.161 -25.906 10.868 1.00 41.66 110 GLY A C 1
ATOM 841 O O . GLY A 1 110 ? 4.233 -26.067 10.089 1.00 41.66 110 GLY A O 1
ATOM 842 N N . GLU A 1 111 ? 6.332 -26.538 10.798 1.00 37.41 111 GLU A N 1
ATOM 843 C CA . GLU A 1 111 ? 6.556 -27.990 10.936 1.00 37.41 111 GLU A CA 1
ATOM 844 C C . GLU A 1 111 ? 8.067 -28.264 11.007 1.00 37.41 111 GLU A C 1
ATOM 846 O O . GLU A 1 111 ? 8.828 -27.642 10.231 1.00 37.41 111 GLU A O 1
#

Nearest PDB structures (foldseek):
  1r69-assembly1_A  TM=7.364E-01  e=1.977E-01  Phage 434
  1pra-assembly1_A  TM=7.009E-01  e=1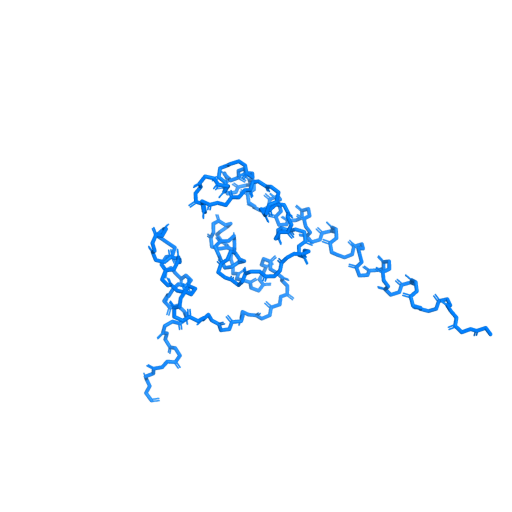.684E-01  Phage 434
  1r63-assembly1_A  TM=7.523E-01  e=2.725E-01  Phage 434
  1per-assembly1_L  TM=7.458E-01  e=4.909E-01  Phage 434
  2cro-assembly1_A  TM=7.092E-01  e=6.415E-01  Phage 434

pLDDT: mean 79.79, std 16.78, range [37.41, 96.06]

Foldseek 3Di:
DPPDPVVVVVVVVLVVLVVLLVVLCVLLVVLVDDLVNLCVLLVHDSVVSSCVSSVVDDDLLSLLVSCVSSVHDSCVSPVDDRDQDDPVSLVSCVVSVVVVSNVVNPPPDDD

Radius of gyration: 15.76 Å; Cα contacts (8 Å, |Δi|>4): 96; chains: 1; bounding box: 49×42×27 Å

Sequence (111 aa):
MKERRNSDASVIAEILARNNSSQRNSQLYLAGFSQNKLSQYLNISVPMVSLVICNKRNTRWIRHALAQLAGVSYSEFWGVEQPELSASDVEKLRARGLIAAAADAGSGGGE

Mean predicted aligned error: 9.06 Å

Solvent-accessible surface area (backbone atoms only — not comparable to full-atom values): 6366 Å² total; per-residue (Å²): 143,89,67,69,73,64,54,55,56,51,50,50,52,47,52,52,40,51,54,48,21,52,50,46,52,49,43,25,43,76,53,72,39,49,60,67,55,46,16,63,69,69,71,48,54,48,68,58,48,52,31,40,57,51,68,75,42,94,48,69,50,59,56,48,49,51,16,56,61,36,73,46,54,52,37,74,58,67,76,41,82,75,74,88,55,51,74,70,34,32,50,60,30,47,79,63,71,40,49,70,70,32,49,68,50,57,66,81,70,84,132

Secondary structure (DSSP, 8-state):
---HHHHHHHHHHHHHHHHHHHHHHHHHHHTT--HHHHHHHHTS-HHHHHHHHTTSS--HHHHHHHHHHTTS-HHHHHSSPPPPPPHHHHHHHHTTT-HHHHHHTTSSS--